Protein AF-A0A0C2H0C5-F1 (afdb_monomer_lite)

Sequence (136 aa):
MQKYDSYHNSVSKLVDLLEAVNQPDPNVLATGRVECPPDEDPLDKMKKALEAFQESLSPEKVGPVAKICGILENAAKCKRDYQIKKRACIRHLRRFDTLEYKTLVENRENFNQYVFFLGSLWSTRFYLMSLERKNK

Radius of gyration: 30.64 Å; chains: 1; bounding box: 68×20×98 Å

pLDDT: mean 85.72, std 7.51, range [60.09, 95.38]

Organism: NCBI:txid51022

Structure (mmCIF, N/CA/C/O backbone):
data_AF-A0A0C2H0C5-F1
#
_entry.id   AF-A0A0C2H0C5-F1
#
loop_
_atom_site.group_PDB
_atom_site.id
_atom_site.type_symbol
_atom_site.label_atom_id
_atom_site.label_alt_id
_atom_site.label_comp_id
_atom_site.label_asym_id
_atom_site.label_entity_id
_atom_site.label_seq_id
_atom_site.pdbx_PDB_ins_code
_atom_site.Cartn_x
_atom_site.Cartn_y
_atom_site.Cartn_z
_atom_site.occupancy
_atom_site.B_iso_or_equiv
_atom_site.auth_seq_id
_atom_site.auth_comp_id
_atom_site.auth_asym_id
_atom_site.auth_atom_id
_atom_site.pdbx_PDB_model_num
ATOM 1 N N . MET A 1 1 ? 24.025 -3.708 -17.519 1.00 62.28 1 MET A N 1
ATOM 2 C CA . MET A 1 1 ? 22.796 -4.242 -18.142 1.00 62.28 1 MET A CA 1
ATOM 3 C C . MET A 1 1 ? 22.052 -5.215 -17.242 1.00 62.28 1 MET A C 1
ATOM 5 O O . MET A 1 1 ? 21.069 -4.776 -16.679 1.00 62.28 1 MET A O 1
ATOM 9 N N . GLN A 1 2 ? 22.552 -6.436 -16.984 1.00 76.88 2 GLN A N 1
ATOM 10 C CA . GLN A 1 2 ? 21.873 -7.418 -16.106 1.00 76.88 2 GLN A CA 1
ATOM 11 C C . GLN A 1 2 ? 21.460 -6.856 -14.737 1.00 76.88 2 GLN A C 1
ATOM 13 O O . GLN A 1 2 ? 20.434 -7.236 -14.191 1.00 76.88 2 GLN A O 1
ATOM 18 N N . LYS A 1 3 ? 22.239 -5.911 -14.194 1.00 82.88 3 LYS A N 1
ATOM 19 C CA . LYS A 1 3 ? 21.913 -5.210 -12.946 1.00 82.88 3 LYS A CA 1
ATOM 20 C C . LYS A 1 3 ? 20.614 -4.391 -13.028 1.00 82.88 3 LYS A C 1
ATOM 22 O O . LYS A 1 3 ? 19.867 -4.392 -12.062 1.00 82.88 3 LYS A O 1
ATOM 27 N N . TYR A 1 4 ? 20.339 -3.726 -14.155 1.00 82.44 4 TYR A N 1
ATOM 28 C CA . TYR A 1 4 ? 19.114 -2.938 -14.357 1.00 82.44 4 TYR A CA 1
ATOM 29 C C . TYR A 1 4 ? 17.898 -3.837 -14.584 1.00 82.44 4 TYR A C 1
ATOM 31 O O . TYR A 1 4 ? 16.866 -3.603 -13.968 1.00 82.44 4 TYR A O 1
ATOM 39 N N . ASP A 1 5 ? 18.043 -4.907 -15.370 1.00 86.81 5 ASP A N 1
ATOM 40 C CA . ASP A 1 5 ? 16.968 -5.889 -15.573 1.00 86.81 5 ASP A CA 1
ATOM 41 C C . ASP A 1 5 ? 16.632 -6.614 -14.252 1.00 86.81 5 ASP A C 1
ATOM 43 O O . ASP A 1 5 ? 15.472 -6.768 -13.875 1.00 86.81 5 ASP A O 1
ATOM 47 N N . SER A 1 6 ? 17.659 -6.992 -13.480 1.00 89.88 6 SER A N 1
ATOM 48 C CA . SER A 1 6 ? 17.493 -7.584 -12.147 1.00 89.88 6 SER A CA 1
ATOM 49 C C . SER A 1 6 ? 16.857 -6.613 -11.153 1.00 89.88 6 SER A C 1
ATOM 51 O O . SER A 1 6 ? 16.080 -7.042 -10.298 1.00 89.88 6 SER A O 1
ATOM 53 N N . TYR A 1 7 ? 17.195 -5.324 -11.232 1.00 88.06 7 TYR A N 1
ATOM 54 C CA . TYR A 1 7 ? 16.590 -4.292 -10.397 1.00 88.06 7 TYR A CA 1
ATOM 55 C C . TYR A 1 7 ? 15.118 -4.087 -10.761 1.00 88.06 7 TYR A C 1
ATOM 57 O O . TYR A 1 7 ? 14.282 -4.134 -9.865 1.00 88.06 7 TYR A O 1
ATOM 65 N N . HIS A 1 8 ? 14.785 -3.981 -12.052 1.00 89.62 8 HIS A N 1
ATOM 66 C CA . HIS A 1 8 ? 13.402 -3.919 -12.532 1.00 89.62 8 HIS A CA 1
ATOM 67 C C . HIS A 1 8 ? 12.577 -5.109 -12.026 1.00 89.62 8 HIS A C 1
ATOM 69 O O . HIS A 1 8 ? 11.572 -4.903 -11.355 1.00 89.62 8 HIS A O 1
ATOM 75 N N . ASN A 1 9 ? 13.052 -6.345 -12.212 1.00 90.56 9 ASN A N 1
ATOM 76 C CA . ASN A 1 9 ? 12.340 -7.540 -11.738 1.00 90.56 9 ASN A CA 1
ATOM 77 C C . ASN A 1 9 ? 12.101 -7.520 -10.218 1.00 90.56 9 ASN A C 1
ATOM 79 O O . ASN A 1 9 ? 11.049 -7.939 -9.731 1.00 90.56 9 ASN A O 1
ATOM 83 N N . SER A 1 10 ? 13.086 -7.027 -9.464 1.00 91.44 10 SER A N 1
ATOM 84 C CA . SER A 1 10 ? 13.007 -6.929 -8.004 1.00 91.44 10 SER A CA 1
ATOM 85 C C . SER A 1 10 ? 12.026 -5.840 -7.559 1.00 91.44 10 SER A C 1
ATOM 87 O O . SER A 1 10 ? 11.249 -6.063 -6.633 1.00 91.44 10 SER A O 1
ATOM 89 N N . VAL A 1 11 ? 12.034 -4.682 -8.227 1.00 90.50 11 VAL A N 1
ATOM 90 C CA . VAL A 1 11 ? 11.119 -3.564 -7.957 1.00 90.50 11 VAL A CA 1
ATOM 91 C C . VAL A 1 11 ? 9.688 -3.927 -8.331 1.00 90.50 11 VAL A C 1
ATOM 93 O O . VAL A 1 11 ? 8.802 -3.693 -7.516 1.00 90.50 11 VAL A O 1
ATOM 96 N N . SER A 1 12 ? 9.453 -4.549 -9.488 1.00 89.31 12 SER A N 1
ATOM 97 C CA . SER A 1 12 ? 8.114 -4.984 -9.906 1.00 89.31 12 SER A CA 1
ATOM 98 C C . SER A 1 12 ? 7.512 -5.960 -8.898 1.00 89.31 12 SER A C 1
ATOM 100 O O . SER A 1 12 ? 6.430 -5.715 -8.370 1.00 89.31 12 SER A O 1
ATOM 102 N N . LYS A 1 13 ? 8.272 -6.991 -8.500 1.00 90.88 13 LYS A N 1
ATOM 103 C CA . LYS A 1 13 ? 7.826 -7.935 -7.466 1.00 90.88 13 LYS A CA 1
ATOM 104 C C . LYS A 1 13 ? 7.548 -7.245 -6.127 1.00 90.88 13 LYS A C 1
ATOM 106 O O . LYS A 1 13 ? 6.598 -7.599 -5.432 1.00 90.88 13 LYS A O 1
ATOM 111 N N . LEU A 1 14 ? 8.387 -6.286 -5.734 1.00 90.94 14 LEU A N 1
ATOM 112 C CA . LEU A 1 14 ? 8.186 -5.523 -4.505 1.00 90.94 14 LEU A CA 1
ATOM 113 C C . LEU A 1 14 ? 6.908 -4.676 -4.571 1.00 90.94 14 LEU A C 1
ATOM 115 O O . LEU A 1 14 ? 6.160 -4.643 -3.597 1.00 90.94 14 LEU A O 1
ATOM 119 N N . VAL A 1 15 ? 6.654 -4.007 -5.696 1.00 89.94 15 VAL A N 1
ATOM 120 C CA . VAL A 1 15 ? 5.446 -3.203 -5.920 1.00 89.94 15 VAL A CA 1
ATOM 121 C C . VAL A 1 15 ? 4.196 -4.064 -5.772 1.00 89.94 15 VAL A C 1
ATOM 123 O O . VAL A 1 15 ? 3.322 -3.689 -4.993 1.00 89.94 15 VAL A O 1
ATOM 126 N N . ASP A 1 16 ? 4.153 -5.233 -6.411 1.00 86.56 16 ASP A N 1
ATOM 127 C CA . ASP A 1 16 ? 3.003 -6.143 -6.335 1.00 86.56 16 ASP A CA 1
ATOM 128 C C . ASP A 1 16 ? 2.710 -6.571 -4.887 1.00 86.56 16 ASP A C 1
ATOM 130 O O . ASP A 1 16 ? 1.568 -6.529 -4.421 1.00 86.56 16 ASP A O 1
ATOM 134 N N . LEU A 1 17 ? 3.758 -6.924 -4.131 1.00 89.19 17 LEU A N 1
ATOM 135 C CA . LEU A 1 17 ? 3.634 -7.297 -2.719 1.00 89.19 17 LEU A CA 1
ATOM 136 C C . LEU A 1 17 ? 3.142 -6.126 -1.853 1.00 89.19 17 LEU A C 1
ATOM 138 O O . LEU A 1 17 ? 2.297 -6.313 -0.976 1.00 89.19 17 LEU A O 1
ATOM 142 N N . LEU A 1 18 ? 3.662 -4.917 -2.083 1.00 88.25 18 LEU A N 1
ATOM 143 C CA . LEU A 1 18 ? 3.265 -3.723 -1.333 1.00 88.25 18 LEU A CA 1
ATOM 144 C C . LEU A 1 18 ? 1.821 -3.309 -1.635 1.00 88.25 18 LEU A C 1
ATOM 146 O O . LEU A 1 18 ? 1.116 -2.856 -0.732 1.00 88.25 18 LEU A O 1
ATOM 150 N N . GLU A 1 19 ? 1.373 -3.470 -2.876 1.00 84.12 19 GLU A N 1
ATOM 151 C CA . GLU A 1 19 ? 0.002 -3.174 -3.285 1.00 84.12 19 GLU A CA 1
ATOM 152 C C . GLU A 1 19 ? -1.002 -4.144 -2.677 1.00 84.12 19 GLU A C 1
ATOM 154 O O . GLU A 1 19 ? -1.987 -3.687 -2.094 1.00 84.12 19 GLU A O 1
ATOM 159 N N . ALA A 1 20 ? -0.705 -5.446 -2.705 1.00 82.19 20 ALA A N 1
ATOM 160 C CA . ALA A 1 20 ? -1.553 -6.472 -2.101 1.00 82.19 20 ALA A CA 1
ATOM 161 C C . ALA A 1 20 ? -1.763 -6.249 -0.592 1.00 82.19 20 ALA A C 1
ATOM 163 O O . ALA A 1 20 ? -2.866 -6.425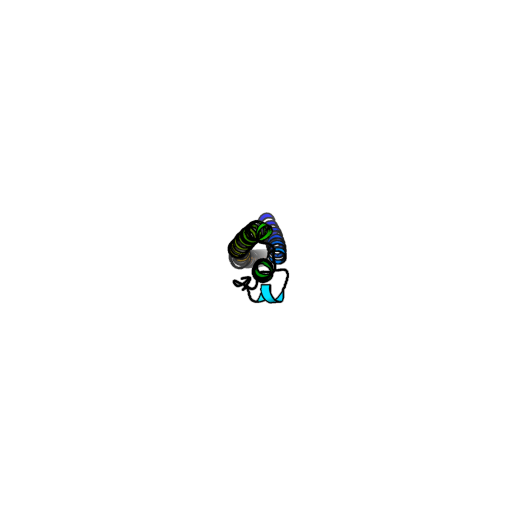 -0.077 1.00 82.19 20 ALA A O 1
ATOM 164 N N . VAL A 1 21 ? -0.721 -5.811 0.125 1.00 83.12 21 VAL A N 1
ATOM 165 C CA . VAL A 1 21 ? -0.817 -5.482 1.559 1.00 83.12 21 VAL A CA 1
ATOM 166 C C . VAL A 1 21 ? -1.568 -4.167 1.799 1.00 83.12 21 VAL A C 1
ATOM 168 O O . VAL A 1 21 ? -2.196 -3.993 2.844 1.00 83.12 21 VAL A O 1
ATOM 171 N N . ASN A 1 22 ? -1.483 -3.210 0.874 1.00 80.44 22 ASN A N 1
ATOM 172 C CA . ASN A 1 22 ? -2.117 -1.904 1.036 1.00 80.44 22 ASN A CA 1
ATOM 173 C C . ASN A 1 22 ? -3.621 -1.935 0.722 1.00 80.44 22 ASN A C 1
ATOM 175 O O . ASN A 1 22 ? -4.392 -1.251 1.398 1.00 80.44 22 ASN A O 1
ATOM 179 N N . GLN A 1 23 ? -4.029 -2.715 -0.283 1.00 78.50 23 GLN A N 1
ATOM 180 C CA . GLN A 1 23 ? -5.425 -2.946 -0.640 1.00 78.50 23 GLN A CA 1
ATOM 181 C C . GLN A 1 23 ? -5.596 -4.370 -1.191 1.00 78.50 23 GLN A C 1
ATOM 183 O O . GLN A 1 23 ? -5.294 -4.599 -2.362 1.00 78.50 23 GLN A O 1
ATOM 188 N N . PRO A 1 24 ? -6.080 -5.322 -0.373 1.00 75.62 24 PRO A N 1
ATOM 189 C CA . PRO A 1 24 ? -6.282 -6.696 -0.820 1.00 75.62 24 PRO A CA 1
ATOM 190 C C . PRO A 1 24 ? -7.422 -6.838 -1.836 1.00 75.62 24 PRO A C 1
ATOM 192 O O . PRO A 1 24 ? -7.446 -7.831 -2.556 1.00 75.62 24 PRO A O 1
ATOM 195 N N . ASP A 1 25 ? -8.357 -5.880 -1.916 1.00 78.38 25 ASP A N 1
ATOM 196 C CA . ASP A 1 25 ? -9.399 -5.890 -2.946 1.00 78.38 25 ASP A CA 1
ATOM 197 C C . ASP A 1 25 ? -8.844 -5.380 -4.294 1.00 78.38 25 ASP A C 1
ATOM 199 O O . ASP A 1 25 ? -8.573 -4.178 -4.441 1.00 78.38 25 ASP A O 1
ATOM 203 N N . PRO A 1 26 ? -8.709 -6.251 -5.312 1.00 73.75 26 PRO A N 1
ATOM 204 C CA . PRO A 1 26 ? -8.164 -5.865 -6.609 1.00 73.75 26 PRO A CA 1
ATOM 205 C C . PRO A 1 26 ? -9.044 -4.842 -7.340 1.00 73.75 26 PRO A C 1
ATOM 207 O O . PRO A 1 26 ? -8.519 -4.039 -8.113 1.00 73.75 26 PRO A O 1
ATOM 210 N N . ASN A 1 27 ? -10.356 -4.811 -7.079 1.00 77.94 27 ASN A N 1
ATOM 211 C CA . ASN A 1 27 ? -11.263 -3.854 -7.713 1.00 77.94 27 ASN A CA 1
ATOM 212 C C . ASN A 1 27 ? -10.998 -2.440 -7.198 1.00 77.94 27 ASN A C 1
ATOM 214 O O . ASN A 1 27 ? -10.910 -1.495 -7.981 1.00 77.94 27 ASN A O 1
ATOM 218 N N . VAL A 1 28 ? -10.802 -2.290 -5.886 1.00 74.25 28 VAL A N 1
ATOM 219 C CA . VAL A 1 28 ? -10.474 -0.994 -5.277 1.00 74.25 28 VAL A CA 1
ATOM 220 C C . VAL A 1 28 ? -9.067 -0.559 -5.680 1.00 74.25 28 VAL A C 1
ATOM 222 O O . VAL A 1 28 ? -8.858 0.609 -6.018 1.00 74.25 28 VAL A O 1
ATOM 225 N N . LEU A 1 29 ? -8.114 -1.493 -5.720 1.00 71.94 29 LEU A N 1
ATOM 226 C CA . LEU A 1 29 ? -6.754 -1.221 -6.182 1.00 71.94 29 LEU A CA 1
ATOM 227 C C . LEU A 1 29 ? -6.740 -0.701 -7.632 1.00 71.94 29 LEU A C 1
ATOM 229 O O . LEU A 1 29 ? -6.061 0.290 -7.912 1.00 71.94 29 LEU A O 1
ATOM 233 N N . ALA A 1 30 ? -7.545 -1.291 -8.524 1.00 71.94 30 ALA A N 1
ATOM 234 C CA . ALA A 1 30 ? -7.653 -0.888 -9.929 1.00 71.94 30 ALA A CA 1
ATOM 235 C C . ALA A 1 30 ? -8.164 0.551 -10.115 1.00 71.94 30 ALA A C 1
ATOM 237 O O . ALA A 1 30 ? -7.729 1.250 -11.030 1.00 71.94 30 ALA A O 1
ATOM 238 N N . THR A 1 31 ? -9.031 1.043 -9.222 1.00 71.06 31 THR A N 1
ATOM 239 C CA . THR A 1 31 ? -9.480 2.452 -9.257 1.00 71.06 31 THR A CA 1
ATOM 240 C C . THR A 1 31 ? -8.388 3.443 -8.850 1.00 71.06 31 THR A C 1
ATOM 242 O O . THR A 1 31 ? -8.536 4.657 -9.013 1.00 71.06 31 THR A O 1
ATOM 245 N N . GLY A 1 32 ? -7.312 2.952 -8.232 1.00 64.75 32 GLY A N 1
ATOM 246 C CA . GLY A 1 32 ? -6.290 3.763 -7.595 1.00 64.75 32 GLY A CA 1
ATOM 247 C C . GLY A 1 32 ? -6.776 4.506 -6.348 1.00 64.75 32 GLY A C 1
ATOM 248 O O . GLY A 1 32 ? -5.937 5.078 -5.662 1.00 64.75 32 GLY A O 1
ATOM 249 N N . ARG A 1 33 ? -8.068 4.515 -6.000 1.00 64.12 33 ARG A N 1
ATOM 250 C CA . ARG A 1 33 ? -8.610 5.204 -4.818 1.00 64.12 33 ARG A CA 1
ATOM 251 C C . ARG A 1 33 ? -8.533 4.300 -3.588 1.00 64.12 33 ARG A C 1
ATOM 253 O O . ARG A 1 33 ? -9.538 3.851 -3.057 1.00 64.12 33 ARG A O 1
ATOM 260 N N . VAL A 1 34 ? -7.309 4.050 -3.123 1.00 63.94 34 VAL A N 1
ATOM 261 C CA . VAL A 1 34 ? -7.042 3.356 -1.849 1.00 63.94 34 VAL A CA 1
ATOM 262 C C . VAL A 1 34 ? -7.175 4.335 -0.679 1.00 63.94 34 VAL A C 1
ATOM 264 O O . VAL A 1 34 ? -6.239 4.553 0.086 1.00 63.94 34 VAL A O 1
ATOM 267 N N . GLU A 1 35 ? -8.310 5.012 -0.596 1.00 64.12 35 GLU A N 1
ATOM 268 C CA . GLU A 1 35 ? -8.648 5.857 0.544 1.00 64.12 35 GLU A CA 1
ATOM 269 C C . GLU A 1 35 ? -9.788 5.162 1.268 1.00 64.12 35 GLU A C 1
ATOM 271 O O . GLU A 1 35 ? -10.835 4.939 0.673 1.00 64.12 35 GLU A O 1
ATOM 276 N N . CYS A 1 36 ? -9.563 4.770 2.523 1.00 69.62 36 CYS A N 1
ATOM 277 C CA . CYS A 1 36 ? -10.659 4.420 3.413 1.00 69.62 36 CYS A CA 1
ATOM 278 C C . CYS A 1 36 ? -11.289 5.737 3.884 1.00 69.62 36 CYS A C 1
ATOM 280 O O . CYS A 1 36 ? -10.612 6.488 4.603 1.00 69.62 36 CYS A O 1
ATOM 282 N N . PRO A 1 37 ? -12.526 6.064 3.472 1.00 72.56 37 PRO A N 1
ATOM 283 C CA . PRO A 1 37 ? -13.174 7.292 3.899 1.00 72.56 37 PRO A CA 1
ATOM 284 C C . PRO A 1 37 ? -13.317 7.330 5.427 1.00 72.56 37 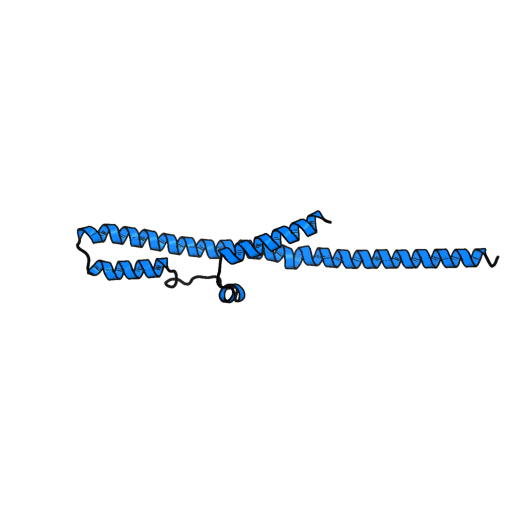PRO A C 1
ATOM 286 O O . PRO A 1 37 ? -13.333 6.273 6.074 1.00 72.56 37 PRO A O 1
ATOM 289 N N . PRO A 1 38 ? -13.421 8.533 6.024 1.00 70.25 38 PRO A N 1
ATOM 290 C CA . PRO A 1 38 ? -13.865 8.653 7.409 1.00 70.25 38 PRO A CA 1
ATOM 291 C C . PRO A 1 38 ? -15.151 7.843 7.610 1.00 70.25 38 PRO A C 1
ATOM 293 O O . PRO A 1 38 ? -15.981 7.804 6.707 1.00 70.25 38 PRO A O 1
ATOM 296 N N . ASP A 1 39 ? -15.310 7.204 8.770 1.00 75.88 39 ASP A N 1
ATOM 297 C CA . ASP A 1 39 ? -16.510 6.437 9.149 1.00 75.88 39 ASP A CA 1
ATOM 298 C C . ASP A 1 39 ? -16.723 5.089 8.444 1.00 75.88 39 ASP A C 1
ATOM 300 O O . ASP A 1 39 ? -17.567 4.294 8.870 1.00 75.88 39 ASP A O 1
ATOM 304 N N . GLU A 1 40 ? -15.952 4.784 7.402 1.00 78.62 40 GLU A N 1
ATOM 305 C CA . GLU A 1 40 ? -16.007 3.483 6.734 1.00 78.62 40 GLU A CA 1
ATOM 306 C C . GLU A 1 40 ? -15.005 2.476 7.305 1.00 78.62 40 GLU A C 1
ATOM 308 O O . GLU A 1 40 ? -15.209 1.261 7.157 1.00 78.62 40 GLU A O 1
ATOM 313 N N . ASP A 1 41 ? -13.968 2.969 7.995 1.00 83.81 41 ASP A N 1
ATOM 314 C CA . ASP A 1 41 ? -12.938 2.134 8.602 1.00 83.81 41 ASP A CA 1
ATOM 315 C C . ASP A 1 41 ? -13.545 1.213 9.675 1.00 83.81 41 ASP A C 1
ATOM 317 O O . ASP A 1 41 ? -14.354 1.661 10.494 1.00 83.81 41 ASP A O 1
ATOM 321 N N . PRO A 1 42 ? -13.158 -0.076 9.727 1.00 87.62 42 PRO A N 1
ATOM 322 C CA . PRO A 1 42 ? -13.620 -0.988 10.770 1.00 87.62 42 PRO A CA 1
ATOM 323 C C . PRO A 1 42 ? -13.408 -0.463 12.197 1.00 87.62 42 PRO A C 1
ATOM 325 O O . PRO A 1 42 ? -14.233 -0.731 13.068 1.00 87.62 42 PRO A O 1
ATOM 328 N N . LEU A 1 43 ? -12.338 0.299 12.440 1.00 91.38 43 LEU A N 1
ATOM 329 C CA . LEU A 1 43 ? -12.046 0.899 13.742 1.00 91.38 43 LEU A CA 1
ATOM 330 C C . LEU A 1 43 ? -12.988 2.070 14.054 1.00 91.38 43 LEU A C 1
ATOM 332 O O . LEU A 1 43 ? -13.439 2.184 15.192 1.00 91.38 43 LEU A O 1
ATOM 336 N N . ASP A 1 44 ? -13.351 2.879 13.051 1.00 88.69 44 ASP A N 1
ATOM 337 C CA . ASP A 1 44 ? -14.359 3.941 13.198 1.00 88.69 44 ASP A CA 1
ATOM 338 C C . ASP A 1 44 ? -15.750 3.337 13.469 1.00 88.69 44 ASP A C 1
ATOM 340 O O . ASP A 1 44 ? -16.476 3.792 14.354 1.00 88.69 44 ASP A O 1
ATOM 344 N N . LYS A 1 45 ? -16.109 2.250 12.773 1.00 90.56 45 LYS A N 1
ATOM 345 C CA . LYS A 1 45 ? -17.363 1.511 13.014 1.00 90.56 45 LYS A CA 1
ATOM 346 C C . LYS A 1 45 ? -17.403 0.891 14.409 1.00 90.56 45 LYS A C 1
ATOM 348 O O . LYS A 1 45 ? -18.428 0.965 15.085 1.00 90.56 45 LYS A O 1
ATOM 353 N N . MET A 1 46 ? -16.288 0.315 14.856 1.00 92.88 46 MET A N 1
ATOM 354 C CA . MET A 1 46 ? -16.159 -0.228 16.208 1.00 92.88 46 MET A CA 1
ATOM 355 C C . MET A 1 46 ? -16.286 0.872 17.267 1.00 92.88 46 MET A C 1
ATOM 357 O O . MET A 1 46 ? -16.983 0.670 18.259 1.00 92.88 46 MET A O 1
ATOM 361 N N . LYS A 1 47 ? -15.676 2.043 17.043 1.00 93.50 47 LYS A N 1
ATOM 362 C CA . LYS A 1 47 ? -15.835 3.215 17.914 1.00 93.50 47 LYS A CA 1
ATOM 363 C C . LYS A 1 47 ? -17.310 3.606 18.031 1.00 93.50 47 LYS A C 1
ATOM 365 O O . LYS A 1 47 ? -17.813 3.666 19.147 1.00 93.50 47 LYS A O 1
ATOM 370 N N . LYS A 1 48 ? -18.016 3.783 16.908 1.00 91.69 48 LYS A N 1
ATOM 371 C CA . LYS A 1 48 ? -19.447 4.147 16.911 1.00 91.69 48 LYS A CA 1
ATOM 372 C C . LYS A 1 48 ? -20.312 3.133 17.659 1.00 91.69 48 LYS A C 1
ATOM 374 O O . LYS A 1 48 ? -21.216 3.518 18.394 1.00 91.69 48 LYS A O 1
ATOM 379 N N . ALA A 1 49 ? -20.026 1.840 17.503 1.00 91.94 49 ALA A N 1
ATOM 380 C CA . ALA A 1 49 ? -20.732 0.790 18.234 1.00 91.94 49 ALA A CA 1
ATOM 381 C C . ALA A 1 49 ? -20.489 0.872 19.753 1.00 91.94 49 ALA A C 1
ATOM 383 O O . ALA A 1 49 ? -21.420 0.691 20.533 1.00 91.94 49 ALA A O 1
ATOM 384 N N . LEU A 1 50 ? -19.256 1.170 20.176 1.00 92.00 50 LEU A N 1
ATOM 385 C CA . LEU A 1 50 ? -18.917 1.344 21.591 1.00 92.00 50 LEU A CA 1
ATOM 386 C C . LEU A 1 50 ? -19.532 2.610 22.190 1.00 92.00 50 LEU A C 1
ATOM 388 O O . LEU A 1 50 ? -20.000 2.561 23.324 1.00 92.00 50 LEU A O 1
ATOM 392 N N . GLU A 1 51 ? -19.562 3.711 21.439 1.00 91.06 51 GLU A N 1
ATOM 393 C CA . GLU A 1 51 ? -20.230 4.955 21.843 1.00 91.06 51 GLU A CA 1
ATOM 394 C C . GLU A 1 51 ? -21.734 4.733 22.033 1.00 91.06 51 GLU A C 1
ATOM 396 O O . GLU A 1 51 ? -22.276 5.102 23.070 1.00 91.06 51 GLU A O 1
ATOM 401 N N . ALA A 1 52 ? -22.391 4.034 21.102 1.00 90.81 52 ALA A N 1
ATOM 402 C CA . ALA A 1 52 ? -23.802 3.671 21.242 1.00 90.81 52 ALA A CA 1
ATOM 403 C C . ALA A 1 52 ? -24.052 2.746 22.446 1.00 90.81 52 ALA A C 1
ATOM 405 O O . ALA A 1 52 ? -25.049 2.879 23.153 1.00 90.81 52 ALA A O 1
ATOM 406 N N . PHE A 1 53 ? -23.137 1.812 22.714 1.00 89.12 53 PHE A N 1
ATOM 407 C CA . PHE A 1 53 ? -23.250 0.916 23.863 1.00 89.12 53 PHE A CA 1
ATOM 408 C C . PHE A 1 53 ? -23.013 1.634 25.201 1.00 89.12 53 PHE A C 1
ATOM 410 O O . PHE A 1 53 ? -23.516 1.190 26.234 1.00 89.12 53 PHE A O 1
ATOM 417 N N . GLN A 1 54 ? -22.290 2.757 25.197 1.00 88.31 54 GLN A N 1
ATOM 418 C CA . GLN A 1 54 ? -21.910 3.501 26.398 1.00 88.31 54 GLN A CA 1
ATOM 419 C C . GLN A 1 54 ? -23.117 3.998 27.203 1.00 88.31 54 GLN A C 1
ATOM 421 O O . GLN A 1 54 ? -23.048 4.024 28.430 1.00 88.31 54 GLN A O 1
ATOM 426 N N . GLU A 1 55 ? -24.233 4.305 26.536 1.00 83.31 55 GLU A N 1
ATOM 427 C CA . GLU A 1 55 ? -25.494 4.721 27.171 1.00 83.31 55 GLU A CA 1
ATOM 428 C C . GLU A 1 55 ? -26.121 3.621 28.043 1.00 83.31 55 GLU A C 1
ATOM 430 O O . GLU A 1 55 ? -26.874 3.908 28.971 1.00 83.31 55 GLU A O 1
ATOM 435 N N . SER A 1 56 ? -25.787 2.356 27.775 1.00 89.06 56 SER A N 1
ATOM 436 C CA . SER A 1 56 ? -26.307 1.191 28.502 1.00 89.06 56 SER A C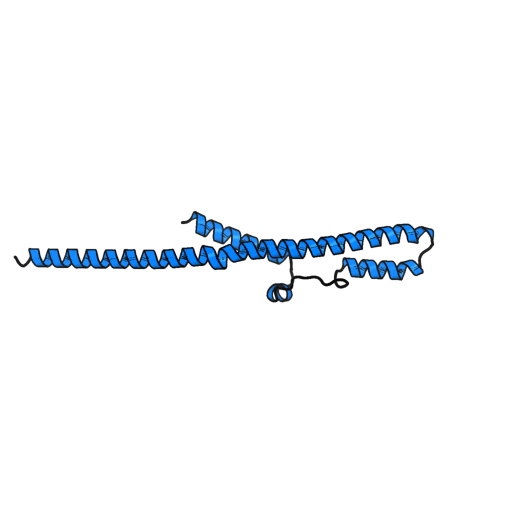A 1
ATOM 437 C C . SER A 1 56 ? -25.396 0.705 29.636 1.00 89.06 56 SER A C 1
ATOM 439 O O . SER A 1 56 ? -25.716 -0.270 30.319 1.00 89.06 56 SER A O 1
ATOM 441 N N . LEU A 1 57 ? -24.248 1.358 29.842 1.00 89.44 57 LEU A N 1
ATOM 442 C CA . LEU A 1 57 ? -23.224 0.923 30.789 1.00 89.44 57 LEU A CA 1
ATOM 443 C C . LEU A 1 57 ? -23.364 1.562 32.171 1.00 89.44 57 LEU A C 1
ATOM 445 O O . LEU A 1 57 ? -23.812 2.696 32.325 1.00 89.44 57 LEU A O 1
ATOM 449 N N . SER A 1 58 ? -22.882 0.850 33.195 1.00 91.00 58 SER A N 1
ATOM 450 C CA . SER A 1 58 ? -22.726 1.432 34.528 1.00 91.00 58 SER A CA 1
ATOM 451 C C . SER A 1 58 ? -21.675 2.561 34.514 1.00 91.00 58 SER A C 1
ATOM 453 O O . SER A 1 58 ? -20.691 2.474 33.769 1.00 91.00 58 SER A O 1
ATOM 455 N N . PRO A 1 59 ? -21.818 3.611 35.353 1.00 89.12 59 PRO A N 1
ATOM 456 C CA . PRO A 1 59 ? -20.946 4.798 35.333 1.00 89.12 59 PRO A CA 1
ATOM 457 C C . PRO A 1 59 ? -19.443 4.489 35.445 1.00 89.12 59 PRO A C 1
ATOM 459 O O . PRO A 1 59 ? -18.602 5.134 34.827 1.00 89.12 59 PRO A O 1
ATOM 462 N N . GLU A 1 60 ? -19.101 3.446 36.193 1.00 91.31 60 GLU A N 1
ATOM 463 C CA . GLU A 1 60 ? -17.743 2.921 36.383 1.00 91.31 60 GLU A CA 1
ATOM 464 C C . GLU A 1 60 ? -17.102 2.340 35.104 1.00 91.31 60 GLU A C 1
ATOM 466 O O . GLU A 1 60 ? -15.874 2.289 34.996 1.00 91.31 60 GLU A O 1
ATOM 471 N N . LYS A 1 61 ? -17.899 1.914 34.115 1.00 88.25 61 LYS A N 1
ATOM 472 C CA . LYS A 1 61 ? -17.414 1.376 32.829 1.00 88.25 61 LYS A CA 1
ATOM 473 C C . LYS A 1 61 ? -17.323 2.439 31.733 1.00 88.25 61 LYS A C 1
ATOM 475 O O . LYS A 1 61 ? -16.603 2.231 30.756 1.00 88.25 61 LYS A O 1
ATOM 480 N N . VAL A 1 62 ? -17.973 3.590 31.918 1.00 89.81 62 VAL A N 1
ATOM 481 C CA . VAL A 1 62 ? -17.985 4.707 30.957 1.00 89.81 62 VAL A CA 1
ATOM 482 C C . VAL A 1 62 ? -16.569 5.223 30.683 1.00 89.81 62 VAL A C 1
ATOM 484 O O . VAL A 1 62 ? -16.199 5.392 29.522 1.00 89.81 62 VAL A O 1
ATOM 487 N N . GLY A 1 63 ? -15.754 5.421 31.726 1.00 91.06 63 GLY A N 1
ATOM 488 C CA . GLY A 1 63 ? -14.370 5.902 31.599 1.00 91.06 63 GLY A CA 1
ATOM 489 C C . GLY A 1 63 ? -13.453 4.958 30.800 1.00 91.06 63 GLY A C 1
ATOM 490 O O . GLY A 1 63 ? -12.811 5.399 29.844 1.00 91.06 63 GLY A O 1
ATOM 491 N N . PRO A 1 64 ? -13.395 3.654 31.137 1.00 92.88 64 PRO A N 1
ATOM 492 C C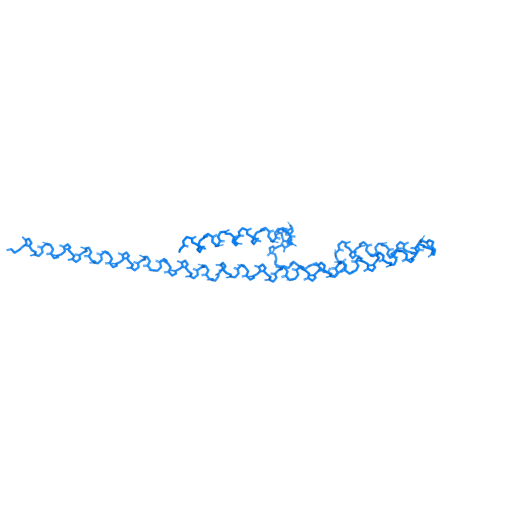A . PRO A 1 64 ? -12.676 2.657 30.346 1.00 92.88 64 PRO A CA 1
ATOM 493 C C . PRO A 1 64 ? -13.100 2.600 28.872 1.00 92.88 64 PRO A C 1
ATOM 495 O O . PRO A 1 64 ? -12.231 2.551 28.000 1.00 92.88 64 PRO A O 1
ATOM 498 N N . VAL A 1 65 ? -14.404 2.649 28.577 1.00 92.56 65 VAL A N 1
ATOM 499 C CA . VAL A 1 65 ? -14.905 2.627 27.191 1.00 92.56 65 VAL A CA 1
ATOM 500 C C . VAL A 1 65 ? -14.507 3.888 26.431 1.00 92.56 65 VAL A C 1
ATOM 502 O O . VAL A 1 65 ? -13.987 3.776 25.323 1.00 92.56 65 VAL A O 1
ATOM 505 N N . ALA A 1 66 ? -14.621 5.070 27.044 1.00 91.06 66 ALA A N 1
ATOM 506 C CA . ALA A 1 66 ? -14.170 6.321 26.431 1.00 91.06 66 ALA A CA 1
ATOM 507 C C . ALA A 1 66 ? -12.679 6.271 26.046 1.00 91.06 66 ALA A C 1
ATOM 509 O O . ALA A 1 66 ? -12.285 6.730 24.971 1.00 91.06 66 ALA A O 1
ATOM 510 N N . LYS A 1 67 ? -11.841 5.645 26.885 1.00 94.50 67 LYS A N 1
ATOM 511 C CA . LYS A 1 67 ? -10.419 5.441 26.580 1.00 94.50 67 LYS A CA 1
ATOM 512 C C . LYS A 1 67 ? -10.213 4.531 25.364 1.00 94.50 67 LYS A C 1
ATOM 514 O O . LYS A 1 67 ? -9.350 4.821 24.538 1.00 94.50 67 LYS A O 1
ATOM 519 N N . ILE A 1 68 ? -10.996 3.456 25.236 1.00 94.50 68 ILE A N 1
ATOM 520 C CA . ILE A 1 68 ? -10.947 2.561 24.068 1.00 94.50 68 ILE A CA 1
ATOM 521 C C . ILE A 1 68 ? -11.368 3.315 22.801 1.00 94.50 68 ILE A C 1
ATOM 523 O O . ILE A 1 68 ? -10.660 3.235 21.799 1.00 94.50 68 ILE A O 1
ATOM 527 N N . CYS A 1 69 ? -12.446 4.104 22.852 1.00 93.69 69 CYS A N 1
ATOM 528 C CA . CYS A 1 69 ? -12.884 4.935 21.726 1.00 93.69 69 CYS A CA 1
ATOM 529 C C . CYS A 1 69 ? -11.774 5.885 21.248 1.00 93.69 69 CYS A C 1
ATOM 531 O O . CYS A 1 69 ? -11.518 5.973 20.047 1.00 93.69 69 CYS A O 1
ATOM 533 N N . GLY A 1 70 ? -11.045 6.519 22.174 1.00 93.81 70 GLY A N 1
ATOM 534 C CA . GLY A 1 70 ? -9.896 7.365 21.835 1.00 93.81 70 GLY A CA 1
ATOM 535 C C . GLY A 1 70 ? -8.728 6.604 21.189 1.00 93.81 70 GLY A C 1
ATOM 536 O O . GLY A 1 70 ? -8.051 7.133 20.306 1.00 93.81 70 GLY A O 1
ATOM 537 N N . ILE A 1 71 ? -8.482 5.351 21.584 1.00 95.38 71 ILE A N 1
ATOM 538 C CA . ILE A 1 71 ? -7.471 4.497 20.934 1.00 95.38 71 ILE A CA 1
ATOM 539 C C . ILE A 1 71 ? -7.907 4.149 19.507 1.00 95.38 71 ILE A C 1
ATOM 541 O O . ILE A 1 71 ? -7.100 4.261 18.583 1.00 95.38 71 ILE A O 1
ATOM 545 N N . LEU A 1 72 ? -9.170 3.758 19.324 1.00 94.31 72 LEU A N 1
ATOM 546 C CA . LEU A 1 72 ? -9.723 3.390 1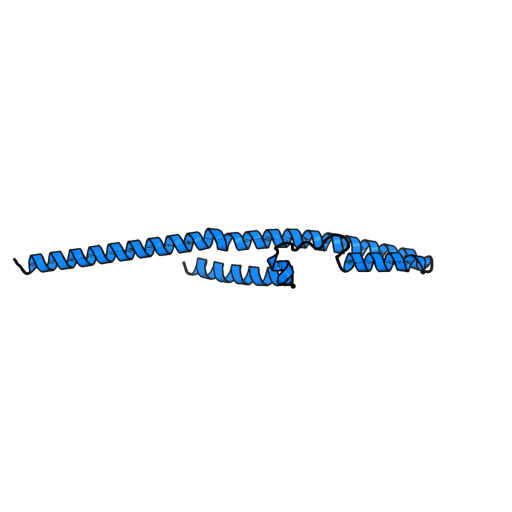8.019 1.00 94.31 72 LEU A CA 1
ATOM 547 C C . LEU A 1 72 ? -9.679 4.559 17.033 1.00 94.31 72 LEU A C 1
ATOM 549 O O . LEU A 1 72 ? -9.241 4.376 15.901 1.00 94.31 72 LEU A O 1
ATOM 553 N N . GLU A 1 73 ? -10.033 5.763 17.480 1.00 92.25 73 GLU A N 1
ATOM 554 C CA . GLU A 1 73 ? -9.958 6.979 16.664 1.00 92.25 73 GLU A CA 1
ATOM 555 C C . GLU A 1 73 ? -8.530 7.273 16.188 1.00 92.25 73 GLU A C 1
ATOM 557 O O . GLU A 1 73 ? -8.284 7.498 14.998 1.00 92.25 73 GLU A O 1
ATOM 562 N N . ASN A 1 74 ? -7.560 7.220 17.104 1.00 93.12 74 ASN A N 1
ATOM 563 C CA . ASN A 1 74 ? -6.157 7.440 16.762 1.00 93.12 74 ASN A CA 1
ATOM 564 C C . ASN A 1 74 ? -5.625 6.357 15.817 1.00 93.12 74 ASN A C 1
ATOM 566 O O . ASN A 1 74 ? -4.875 6.664 14.888 1.00 93.12 74 ASN A O 1
ATOM 570 N N . ALA A 1 75 ? -6.026 5.101 16.016 1.00 92.44 75 ALA A N 1
ATOM 571 C CA . ALA A 1 75 ? -5.645 3.996 15.148 1.00 92.44 75 ALA A CA 1
ATOM 572 C C . ALA A 1 75 ? -6.255 4.134 13.739 1.00 92.44 75 ALA A C 1
ATOM 574 O O . ALA A 1 75 ? -5.532 3.963 12.755 1.00 92.44 75 ALA A O 1
ATOM 575 N N . ALA A 1 76 ? -7.529 4.524 13.624 1.00 89.56 76 ALA A N 1
ATOM 576 C CA . ALA A 1 76 ? -8.194 4.786 12.346 1.00 89.56 76 ALA A CA 1
ATOM 577 C C . ALA A 1 76 ? -7.530 5.944 11.586 1.00 89.56 76 ALA A C 1
ATOM 579 O O . ALA A 1 76 ? -7.259 5.847 10.385 1.00 89.56 76 ALA A O 1
ATOM 580 N N . LYS A 1 77 ? -7.205 7.038 12.288 1.00 88.69 77 LYS A N 1
ATOM 581 C CA . LYS A 1 77 ? -6.465 8.173 11.718 1.00 88.69 77 LYS A CA 1
ATOM 582 C C . LYS A 1 77 ? -5.075 7.754 11.235 1.00 88.69 77 LYS A C 1
ATOM 584 O O . LYS A 1 77 ? -4.721 8.000 10.085 1.00 88.69 77 LYS A O 1
ATOM 589 N N . CYS A 1 78 ? -4.320 7.065 12.088 1.00 90.19 78 CYS A N 1
ATOM 590 C CA . CYS A 1 78 ? -2.987 6.567 11.767 1.00 90.19 78 CYS A CA 1
ATOM 591 C C . CYS A 1 78 ? -3.020 5.661 10.526 1.00 90.19 78 CYS A C 1
ATOM 593 O O . CYS A 1 78 ? -2.254 5.859 9.583 1.00 90.19 78 CYS A O 1
ATOM 595 N N . LYS A 1 79 ? -3.960 4.713 10.469 1.00 86.62 79 LYS A N 1
ATOM 596 C CA . LYS A 1 79 ? -4.133 3.811 9.327 1.00 86.62 79 LYS A CA 1
ATOM 597 C C . LYS A 1 79 ? -4.387 4.571 8.019 1.00 86.62 79 LYS A C 1
ATOM 599 O O . LYS A 1 79 ? -3.724 4.264 7.026 1.00 86.62 79 LYS A O 1
ATOM 604 N N . ARG A 1 80 ? -5.267 5.581 8.024 1.00 84.44 80 ARG A N 1
ATOM 605 C CA . ARG A 1 80 ? -5.537 6.441 6.855 1.00 84.44 80 ARG A CA 1
ATOM 606 C C . ARG A 1 80 ? -4.289 7.201 6.396 1.00 84.44 80 ARG A C 1
ATOM 608 O O . ARG A 1 80 ? -3.939 7.150 5.216 1.00 84.44 80 ARG A O 1
ATOM 615 N N . ASP A 1 81 ? -3.556 7.815 7.323 1.00 85.94 81 ASP A N 1
ATOM 616 C CA . ASP A 1 81 ? -2.311 8.530 7.007 1.00 85.94 81 ASP A CA 1
ATOM 617 C C . ASP A 1 81 ? -1.260 7.599 6.380 1.00 85.94 81 ASP A C 1
ATOM 619 O O . ASP A 1 81 ? -0.583 7.954 5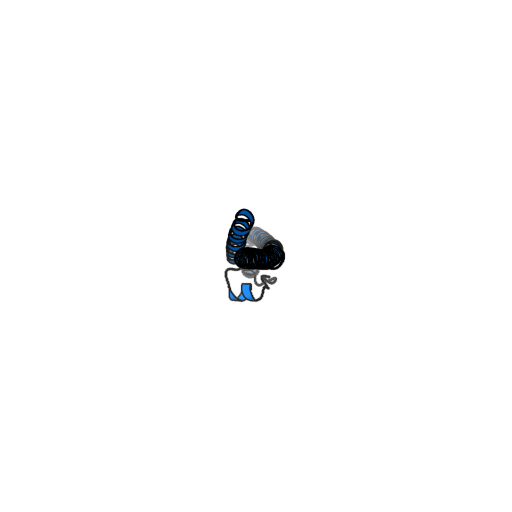.406 1.00 85.94 81 ASP A O 1
ATOM 623 N N . TYR A 1 82 ? -1.126 6.382 6.914 1.00 86.69 82 TYR A N 1
ATOM 624 C CA . TYR A 1 82 ? -0.208 5.381 6.374 1.00 86.69 82 TYR A CA 1
ATOM 625 C C . TYR A 1 82 ? -0.637 4.870 4.997 1.00 86.69 82 TYR A C 1
ATOM 627 O O . TYR A 1 82 ? 0.241 4.662 4.160 1.00 86.69 82 TYR A O 1
ATOM 635 N N . GLN A 1 83 ? -1.933 4.695 4.726 1.00 81.75 83 GLN A N 1
ATOM 636 C CA . GLN A 1 83 ? -2.421 4.304 3.395 1.00 81.75 83 GLN A CA 1
ATOM 637 C C . GLN A 1 83 ? -2.008 5.324 2.323 1.00 81.75 83 GLN A C 1
ATOM 639 O O . GLN A 1 83 ? -1.467 4.942 1.280 1.00 81.75 83 GLN A O 1
ATOM 644 N N . ILE A 1 84 ? -2.168 6.623 2.602 1.00 81.44 84 ILE A N 1
ATOM 645 C CA . ILE A 1 84 ? -1.782 7.703 1.678 1.00 81.44 84 ILE A CA 1
ATOM 646 C C . ILE A 1 84 ? -0.268 7.692 1.431 1.00 81.44 84 ILE A C 1
ATOM 648 O O . ILE A 1 84 ? 0.185 7.724 0.280 1.00 81.44 84 ILE A O 1
ATOM 652 N N . LYS A 1 85 ? 0.529 7.606 2.504 1.00 85.88 85 LYS A N 1
ATOM 653 C CA . LYS A 1 85 ? 1.999 7.587 2.416 1.00 85.88 85 LYS A CA 1
ATOM 654 C C . LYS A 1 85 ? 2.511 6.355 1.665 1.00 85.88 85 LYS A C 1
ATOM 656 O O . LYS A 1 85 ? 3.336 6.496 0.764 1.00 85.88 85 LYS A O 1
ATOM 661 N N . LYS A 1 86 ? 1.983 5.162 1.966 1.00 86.69 86 LYS A N 1
ATOM 662 C CA . LYS A 1 86 ? 2.318 3.915 1.252 1.00 86.69 86 LYS A CA 1
ATOM 663 C C . LYS A 1 86 ? 2.014 4.036 -0.237 1.00 86.69 86 LYS A C 1
ATOM 665 O O . LYS A 1 86 ? 2.876 3.741 -1.061 1.00 86.69 86 LYS A O 1
ATOM 670 N N . ARG A 1 87 ? 0.832 4.551 -0.589 1.00 83.88 87 ARG A N 1
ATOM 671 C CA . ARG A 1 87 ? 0.439 4.780 -1.985 1.00 83.88 87 ARG A CA 1
ATOM 672 C C . ARG A 1 87 ? 1.377 5.755 -2.699 1.00 83.88 87 ARG A C 1
ATOM 674 O O . ARG A 1 87 ? 1.687 5.553 -3.871 1.00 83.88 87 ARG A O 1
ATOM 681 N N . ALA A 1 88 ? 1.835 6.815 -2.034 1.00 84.44 88 ALA A N 1
ATOM 682 C CA . ALA A 1 88 ? 2.830 7.719 -2.611 1.00 84.44 88 ALA A CA 1
ATOM 683 C C . ALA A 1 88 ? 4.140 6.981 -2.934 1.00 84.44 88 ALA A C 1
ATOM 685 O O . ALA A 1 88 ? 4.597 7.051 -4.074 1.00 84.44 88 ALA A O 1
ATOM 686 N N . CYS A 1 89 ? 4.679 6.204 -1.991 1.00 86.94 89 CYS A N 1
ATOM 687 C CA . CYS A 1 89 ? 5.895 5.413 -2.207 1.00 86.94 89 CYS A CA 1
ATOM 688 C C . CYS A 1 89 ? 5.746 4.402 -3.355 1.00 86.94 89 CYS A C 1
ATOM 690 O O . CYS A 1 89 ? 6.595 4.354 -4.243 1.00 86.94 89 CYS A O 1
ATOM 692 N N . ILE A 1 90 ? 4.644 3.647 -3.387 1.00 88.12 90 ILE A N 1
ATOM 693 C CA . ILE A 1 90 ? 4.356 2.673 -4.453 1.00 88.12 90 ILE A CA 1
ATOM 694 C C . ILE A 1 90 ? 4.295 3.364 -5.825 1.00 88.12 90 ILE A C 1
ATOM 696 O O . ILE A 1 90 ? 4.879 2.878 -6.793 1.00 88.12 90 ILE A O 1
ATOM 700 N N . ARG A 1 91 ? 3.662 4.544 -5.916 1.00 85.38 91 ARG A N 1
ATOM 701 C CA . ARG A 1 91 ? 3.633 5.328 -7.164 1.00 85.38 91 ARG A CA 1
ATOM 702 C C . ARG A 1 91 ? 5.026 5.743 -7.630 1.00 85.38 91 ARG A C 1
ATOM 704 O O . ARG A 1 91 ? 5.266 5.741 -8.834 1.00 85.38 91 ARG A O 1
ATOM 711 N N . HIS A 1 92 ? 5.932 6.097 -6.719 1.00 86.94 92 HIS A N 1
ATOM 712 C CA . HIS A 1 92 ? 7.314 6.413 -7.088 1.00 86.94 92 HIS A CA 1
ATOM 713 C C . HIS A 1 92 ? 8.042 5.193 -7.662 1.00 86.94 92 HIS A C 1
ATOM 715 O O . HIS A 1 92 ? 8.705 5.319 -8.688 1.00 86.94 92 HIS A O 1
ATOM 721 N N . LEU A 1 93 ? 7.847 4.010 -7.078 1.00 88.50 93 LEU A N 1
ATOM 722 C CA . LEU A 1 93 ? 8.421 2.765 -7.598 1.00 88.50 93 LEU A CA 1
ATOM 723 C C . LEU A 1 93 ? 7.848 2.387 -8.975 1.00 88.50 93 LEU A C 1
ATOM 725 O O . LEU A 1 93 ? 8.603 2.020 -9.869 1.00 88.50 93 LEU A O 1
ATOM 729 N N . ARG A 1 94 ? 6.540 2.562 -9.207 1.00 86.31 94 ARG A N 1
ATOM 730 C CA . ARG A 1 94 ? 5.935 2.353 -10.540 1.00 86.31 94 ARG A CA 1
ATOM 731 C C . ARG A 1 94 ? 6.418 3.350 -11.598 1.00 86.31 94 ARG A C 1
ATOM 733 O O . ARG A 1 94 ? 6.427 3.038 -12.789 1.00 86.31 94 ARG A O 1
ATOM 740 N N . ARG A 1 95 ? 6.795 4.569 -11.199 1.00 87.00 95 ARG A N 1
ATOM 741 C CA . ARG A 1 95 ? 7.342 5.572 -12.130 1.00 87.00 95 ARG A CA 1
ATOM 742 C C . ARG A 1 95 ? 8.703 5.168 -12.677 1.00 87.00 95 ARG A C 1
ATOM 744 O O . ARG A 1 95 ? 8.948 5.404 -13.855 1.00 87.00 95 ARG A O 1
ATOM 751 N N . PHE A 1 96 ? 9.541 4.538 -11.854 1.00 86.38 96 PHE A N 1
ATOM 752 C CA . PHE A 1 96 ? 10.802 3.970 -12.324 1.00 86.38 96 PHE A CA 1
ATOM 753 C C . PHE A 1 96 ? 10.557 3.015 -13.501 1.00 86.38 96 PHE A C 1
ATOM 755 O O . PHE A 1 96 ? 11.197 3.130 -14.542 1.00 86.38 96 PHE A O 1
ATOM 762 N N . ASP A 1 97 ? 9.571 2.129 -13.366 1.00 83.62 97 ASP A N 1
ATOM 763 C CA . ASP A 1 97 ? 9.251 1.155 -14.404 1.00 83.62 97 ASP A CA 1
ATOM 764 C C . ASP A 1 97 ? 8.712 1.809 -15.692 1.00 83.62 97 ASP A C 1
ATOM 766 O O . ASP A 1 97 ? 9.236 1.633 -16.793 1.00 83.62 97 ASP A O 1
ATOM 770 N N . THR A 1 98 ? 7.694 2.656 -15.538 1.00 84.31 98 THR A N 1
ATOM 771 C CA . THR A 1 98 ? 6.972 3.261 -16.671 1.00 84.31 98 THR A CA 1
ATOM 772 C C . THR A 1 98 ? 7.762 4.317 -17.444 1.00 84.31 98 THR A C 1
ATOM 774 O O . THR A 1 98 ? 7.449 4.561 -18.610 1.00 84.31 98 THR A O 1
ATOM 777 N N . LEU A 1 99 ? 8.762 4.948 -16.822 1.00 87.94 99 LEU A N 1
ATOM 778 C CA . LEU A 1 99 ? 9.557 6.009 -17.442 1.00 87.94 99 LEU A CA 1
ATOM 779 C C . LEU A 1 99 ? 11.004 5.575 -17.654 1.00 87.94 99 LEU A C 1
ATOM 781 O O . LEU A 1 99 ? 11.462 5.484 -18.792 1.00 87.94 99 LEU A O 1
ATOM 785 N N . GLU A 1 100 ? 11.730 5.318 -16.569 1.00 86.62 100 GLU A N 1
ATOM 786 C CA . GLU A 1 100 ? 13.183 5.145 -16.617 1.00 86.62 100 GLU A CA 1
ATOM 787 C C . GLU A 1 100 ? 13.566 3.824 -17.283 1.00 86.62 100 GLU A C 1
ATOM 789 O O . GLU A 1 100 ? 14.374 3.810 -18.215 1.00 86.62 100 GLU A O 1
ATOM 794 N N . TYR A 1 101 ? 12.952 2.719 -16.853 1.00 88.31 101 TYR A N 1
ATOM 795 C CA . TYR A 1 101 ? 13.239 1.404 -17.415 1.00 88.31 101 TYR A CA 1
ATOM 796 C C . TYR A 1 101 ? 12.758 1.291 -18.865 1.00 88.31 101 TYR A C 1
ATOM 798 O O . TYR A 1 101 ? 13.515 0.835 -19.723 1.00 88.31 101 TYR A O 1
ATOM 806 N N . LYS A 1 102 ? 11.559 1.804 -19.171 1.00 89.38 102 LYS A N 1
ATOM 807 C CA . LYS A 1 102 ? 11.056 1.893 -20.549 1.00 89.38 102 LYS A CA 1
ATOM 808 C C . LYS A 1 102 ? 12.020 2.648 -21.473 1.00 89.38 102 LYS A C 1
ATOM 810 O O . LYS A 1 102 ? 12.409 2.116 -22.508 1.00 89.38 102 LYS A O 1
ATOM 815 N N . THR A 1 103 ? 12.464 3.841 -21.071 1.00 90.88 103 THR A N 1
ATOM 816 C CA . THR A 1 103 ? 13.415 4.650 -21.858 1.00 90.88 103 THR A CA 1
ATOM 817 C C . THR A 1 103 ? 14.737 3.908 -22.069 1.00 90.88 103 THR A C 1
ATOM 819 O O . THR A 1 103 ? 15.324 3.947 -23.150 1.00 90.88 103 THR A O 1
ATOM 822 N N . LEU A 1 104 ? 15.218 3.198 -21.044 1.00 88.88 104 LEU A N 1
ATOM 823 C CA . LEU A 1 104 ? 16.433 2.391 -21.137 1.00 88.88 104 LEU A CA 1
ATOM 824 C C . LEU A 1 104 ? 16.283 1.244 -22.148 1.00 88.88 104 LEU A C 1
ATOM 826 O O . LEU A 1 104 ? 17.208 0.996 -22.924 1.00 88.88 104 LEU A O 1
ATOM 830 N N . VAL A 1 105 ? 15.133 0.564 -22.162 1.00 89.88 105 VAL A N 1
ATOM 831 C CA . VAL A 1 105 ? 14.829 -0.511 -23.120 1.00 89.88 105 VAL A CA 1
ATOM 832 C C . VAL A 1 105 ? 14.742 0.028 -24.549 1.00 89.88 105 VAL A C 1
ATOM 834 O O . VAL A 1 105 ? 15.382 -0.536 -25.436 1.00 89.88 105 VAL A O 1
ATOM 837 N N . GLU A 1 106 ? 14.048 1.145 -24.768 1.00 92.38 106 GLU A N 1
ATOM 838 C CA . GLU A 1 106 ? 13.939 1.787 -26.087 1.00 92.38 106 GLU A CA 1
ATOM 839 C C . GLU A 1 106 ? 15.316 2.208 -26.625 1.00 92.38 106 GLU A C 1
ATOM 841 O O . GLU A 1 106 ? 15.684 1.897 -27.760 1.00 92.38 106 GLU A O 1
ATOM 846 N N . ASN A 1 107 ? 16.140 2.844 -25.786 1.00 91.62 107 ASN A N 1
ATOM 847 C CA . ASN A 1 107 ? 17.501 3.231 -26.162 1.00 91.62 107 ASN A CA 1
ATOM 848 C C . ASN A 1 107 ? 18.377 2.020 -26.509 1.00 91.62 107 ASN A C 1
ATOM 850 O O . ASN A 1 107 ? 19.183 2.085 -27.441 1.00 91.62 107 ASN A O 1
ATOM 854 N N . ARG A 1 108 ? 18.216 0.905 -25.786 1.00 88.06 108 ARG A N 1
ATOM 855 C CA . ARG A 1 108 ? 18.918 -0.354 -26.065 1.00 88.06 108 ARG A CA 1
ATOM 856 C C . ARG A 1 108 ? 18.525 -0.922 -27.425 1.00 88.06 108 ARG A C 1
ATOM 858 O O . ARG A 1 108 ? 19.399 -1.350 -28.176 1.00 88.06 108 ARG A O 1
ATOM 865 N N . GLU A 1 109 ? 17.234 -0.958 -27.730 1.00 92.81 109 GLU A N 1
ATOM 866 C CA . GLU A 1 109 ? 16.730 -1.479 -29.003 1.00 92.81 109 GLU A CA 1
ATOM 867 C C . GLU A 1 109 ? 17.231 -0.646 -30.180 1.00 92.81 109 GLU A C 1
ATOM 869 O O . GLU A 1 109 ? 17.778 -1.205 -31.134 1.00 92.81 109 GLU A O 1
ATOM 874 N N . ASN A 1 110 ? 17.169 0.681 -30.051 1.00 93.56 110 ASN A N 1
ATOM 875 C CA . ASN A 1 110 ? 17.722 1.603 -31.038 1.00 93.56 110 ASN A CA 1
ATOM 876 C C . ASN A 1 110 ? 19.222 1.358 -31.248 1.00 93.56 110 ASN A C 1
ATOM 878 O O . ASN A 1 110 ? 19.671 1.182 -32.380 1.00 93.56 110 ASN A O 1
ATOM 882 N N . PHE A 1 111 ? 20.007 1.283 -30.168 1.00 91.94 111 PHE A N 1
ATOM 883 C CA . PHE A 1 111 ? 21.446 1.024 -30.257 1.00 91.94 111 PHE A CA 1
ATOM 884 C C . PHE A 1 111 ? 21.756 -0.304 -30.964 1.00 91.94 111 PHE A C 1
ATOM 886 O O . PHE A 1 111 ? 22.610 -0.350 -31.851 1.00 91.94 111 PHE A O 1
ATOM 893 N N . ASN A 1 112 ? 21.036 -1.375 -30.626 1.00 90.88 112 ASN A N 1
ATOM 894 C CA . ASN A 1 112 ? 21.229 -2.685 -31.248 1.00 90.88 112 ASN A CA 1
ATOM 895 C C . ASN A 1 112 ? 20.907 -2.670 -32.750 1.00 90.88 112 ASN A C 1
ATOM 897 O O . ASN A 1 112 ? 21.638 -3.282 -33.532 1.00 90.88 112 ASN A O 1
ATOM 901 N N . GLN A 1 113 ? 19.863 -1.946 -33.169 1.00 91.62 113 GLN A N 1
ATOM 902 C CA . GLN A 1 113 ? 19.553 -1.757 -34.589 1.00 91.62 113 GLN A CA 1
ATOM 903 C C . GLN A 1 113 ? 20.683 -1.026 -35.324 1.00 91.62 113 GLN A C 1
ATOM 905 O O . GLN A 1 113 ? 21.096 -1.468 -36.398 1.00 91.62 113 GLN A O 1
ATOM 910 N N . TYR A 1 114 ? 21.235 0.039 -34.732 1.00 90.88 114 TYR A N 1
ATOM 911 C CA . TYR A 1 114 ? 22.376 0.757 -35.310 1.00 90.88 114 TYR A CA 1
ATOM 912 C C . TYR A 1 114 ? 23.613 -0.132 -35.451 1.00 90.88 114 TYR A C 1
ATOM 914 O O . TYR A 1 114 ? 24.251 -0.132 -36.504 1.00 90.88 114 TYR A O 1
ATOM 922 N N . VAL A 1 115 ? 23.944 -0.920 -34.425 1.00 90.44 115 VAL A N 1
ATOM 923 C CA . VAL A 1 115 ? 25.083 -1.850 -34.475 1.00 90.44 115 VAL A CA 1
ATOM 924 C C . VAL A 1 115 ? 24.888 -2.897 -35.573 1.00 90.44 115 VAL A C 1
ATOM 926 O O . VAL A 1 115 ? 25.816 -3.152 -36.343 1.00 90.44 115 VAL A O 1
ATOM 929 N N . PHE A 1 116 ? 23.685 -3.464 -35.694 1.00 89.94 116 PHE A N 1
ATOM 930 C CA . PHE A 1 116 ? 23.368 -4.431 -36.744 1.00 89.94 116 PHE A CA 1
ATOM 931 C C . PHE A 1 116 ? 23.501 -3.820 -38.147 1.00 89.94 116 PHE A C 1
ATOM 933 O O . PHE A 1 116 ? 24.118 -4.418 -39.029 1.00 89.94 116 PHE A O 1
ATOM 940 N N . PHE A 1 117 ? 22.981 -2.606 -38.339 1.00 90.88 117 PHE A N 1
ATOM 941 C CA . PHE A 1 117 ? 23.067 -1.878 -39.604 1.00 90.88 117 PHE A CA 1
ATOM 942 C C . PHE A 1 117 ? 24.512 -1.533 -39.997 1.00 90.88 117 PHE A C 1
ATOM 944 O O . PHE A 1 117 ? 24.913 -1.703 -41.147 1.00 90.88 117 PHE A O 1
ATOM 951 N N . LEU A 1 118 ? 25.336 -1.091 -39.047 1.00 90.19 118 LEU A N 1
ATOM 952 C CA . LEU A 1 118 ? 26.753 -0.829 -39.311 1.00 90.19 118 LEU A CA 1
ATOM 953 C C . LEU A 1 118 ? 27.516 -2.117 -39.638 1.00 90.19 118 LEU A C 1
ATOM 955 O O . LEU A 1 118 ? 28.352 -2.122 -40.543 1.00 90.19 118 LEU A O 1
ATOM 959 N N . GLY A 1 119 ? 27.206 -3.212 -38.940 1.00 89.88 119 GLY A N 1
ATOM 960 C CA . GLY A 1 119 ? 27.780 -4.527 -39.215 1.00 89.88 119 GLY A CA 1
ATOM 961 C C . GLY A 1 119 ? 27.441 -5.036 -40.618 1.00 89.88 119 GLY A C 1
ATOM 962 O O . GLY A 1 119 ? 28.332 -5.516 -41.325 1.00 89.88 119 GLY A O 1
ATOM 963 N N . SER A 1 120 ? 26.188 -4.882 -41.057 1.00 89.25 120 SER A N 1
ATOM 964 C CA . SER A 1 120 ? 25.773 -5.278 -42.407 1.00 89.25 120 SER A CA 1
ATOM 965 C C . SER A 1 120 ? 26.459 -4.429 -43.480 1.00 89.25 120 SER A C 1
ATOM 967 O O . SER A 1 120 ? 27.026 -4.990 -44.415 1.00 89.25 120 SER A O 1
ATOM 969 N N . LEU A 1 121 ? 26.534 -3.105 -43.298 1.00 88.50 121 LEU A N 1
ATOM 970 C CA . LEU A 1 121 ? 27.260 -2.205 -44.203 1.00 88.50 121 LEU A CA 1
ATOM 971 C C . LEU A 1 121 ? 28.745 -2.567 -44.331 1.00 88.50 121 LEU A C 1
ATOM 973 O O . LEU A 1 121 ? 29.288 -2.588 -45.439 1.00 88.50 121 LEU A O 1
ATOM 977 N N . TRP A 1 122 ? 29.409 -2.871 -43.214 1.00 86.19 122 TRP A N 1
ATOM 978 C CA . TRP A 1 122 ? 30.806 -3.305 -43.221 1.00 86.19 122 TRP A CA 1
ATOM 979 C C . TRP A 1 122 ? 30.989 -4.637 -43.949 1.00 86.19 122 TRP A C 1
ATOM 981 O O . TRP A 1 122 ? 31.913 -4.764 -44.755 1.00 86.19 122 TRP A O 1
ATOM 991 N N . SER A 1 123 ? 30.094 -5.601 -43.721 1.00 87.94 123 SER A N 1
ATOM 992 C CA . SER A 1 123 ? 30.110 -6.896 -44.406 1.00 87.94 123 SER A CA 1
ATOM 993 C C . SER A 1 123 ? 29.936 -6.740 -45.922 1.00 87.94 123 SER A C 1
ATOM 995 O O . SER A 1 123 ? 30.753 -7.247 -46.695 1.00 87.94 123 SER A O 1
ATOM 997 N N . THR A 1 124 ? 28.947 -5.952 -46.359 1.00 87.25 124 THR A N 1
ATOM 998 C CA . THR A 1 124 ? 28.712 -5.658 -47.780 1.00 87.25 124 THR A CA 1
ATOM 999 C C . THR A 1 124 ? 29.914 -4.962 -48.414 1.00 87.25 124 THR A C 1
ATOM 1001 O O . THR A 1 124 ? 30.357 -5.356 -49.493 1.00 87.25 124 THR A O 1
ATOM 1004 N N . ARG A 1 125 ? 30.502 -3.970 -47.733 1.00 89.00 125 ARG A N 1
ATOM 1005 C CA . ARG A 1 125 ? 31.699 -3.273 -48.222 1.00 89.00 125 ARG A CA 1
ATOM 1006 C C . ARG A 1 125 ? 32.890 -4.221 -48.370 1.00 89.00 125 ARG A C 1
ATOM 1008 O O . ARG A 1 125 ? 33.614 -4.142 -49.360 1.00 89.00 125 ARG A O 1
ATOM 1015 N N . PHE A 1 126 ? 33.096 -5.118 -47.409 1.00 87.25 126 PHE A N 1
ATOM 1016 C CA . PHE A 1 126 ? 34.184 -6.093 -47.459 1.00 87.25 126 PHE A CA 1
ATOM 1017 C C . PHE A 1 126 ? 34.002 -7.092 -48.609 1.00 87.25 126 PHE A C 1
ATOM 1019 O O . PHE A 1 126 ? 34.959 -7.404 -49.320 1.00 87.25 126 PHE A O 1
ATOM 1026 N N . TYR A 1 127 ? 32.766 -7.543 -48.838 1.00 85.00 127 TYR A N 1
ATOM 1027 C CA . TYR A 1 127 ? 32.422 -8.422 -49.952 1.00 85.00 127 TYR A CA 1
ATOM 1028 C C . TYR A 1 127 ? 32.668 -7.756 -51.315 1.00 85.00 127 TYR A C 1
ATOM 1030 O O . TYR A 1 127 ? 33.327 -8.346 -52.172 1.00 85.00 127 TYR A O 1
ATOM 1038 N N . LEU A 1 128 ? 32.234 -6.502 -51.490 1.00 86.81 128 LEU A N 1
ATOM 1039 C CA . LEU A 1 128 ? 32.479 -5.724 -52.712 1.00 86.81 128 LEU A CA 1
ATOM 1040 C C . LEU A 1 128 ? 33.979 -5.538 -52.982 1.00 86.81 128 LEU A C 1
ATOM 1042 O O . LEU A 1 128 ? 34.441 -5.831 -54.083 1.00 86.81 128 LEU A O 1
ATOM 1046 N N . MET A 1 129 ? 34.765 -5.173 -51.963 1.00 87.06 129 MET A N 1
ATOM 1047 C CA . MET A 1 129 ? 36.226 -5.067 -52.100 1.00 87.06 129 MET A CA 1
ATOM 1048 C C . MET A 1 129 ? 36.891 -6.409 -52.449 1.00 87.06 129 MET A C 1
ATOM 1050 O O . MET A 1 129 ? 37.925 -6.433 -53.117 1.00 87.06 129 MET A O 1
ATOM 1054 N N . SER A 1 130 ? 36.336 -7.541 -52.001 1.00 84.31 130 SER A N 1
ATOM 1055 C CA . SER A 1 130 ? 36.841 -8.870 -52.369 1.00 84.31 130 SER A CA 1
ATOM 1056 C C . SER A 1 130 ? 36.554 -9.211 -53.834 1.00 84.31 130 SER A C 1
ATOM 1058 O O . SER A 1 130 ? 37.430 -9.753 -54.508 1.00 84.31 130 SER A O 1
ATOM 1060 N N . LEU A 1 131 ? 35.366 -8.866 -54.341 1.00 83.31 131 LEU A N 1
ATOM 1061 C CA . LEU A 1 131 ? 35.011 -9.044 -55.752 1.00 83.31 131 LEU A CA 1
ATOM 1062 C C . LEU A 1 131 ? 35.882 -8.181 -56.673 1.00 83.31 131 LEU A C 1
ATOM 1064 O O . LEU A 1 131 ? 36.387 -8.681 -57.676 1.00 83.31 131 LEU A O 1
ATOM 1068 N N . GLU A 1 132 ? 36.133 -6.923 -56.305 1.00 83.75 132 GLU A N 1
ATOM 1069 C CA . GLU A 1 132 ? 37.020 -6.024 -57.058 1.00 83.75 132 GLU A CA 1
ATOM 1070 C C . GLU A 1 132 ? 38.456 -6.555 -57.166 1.00 83.75 132 GLU A C 1
ATOM 1072 O O . GLU A 1 132 ? 39.103 -6.365 -58.193 1.00 83.75 132 GLU A O 1
ATOM 1077 N N . ARG A 1 133 ? 38.960 -7.245 -56.133 1.00 78.69 133 ARG A N 1
ATOM 1078 C CA . ARG A 1 133 ? 40.284 -7.890 -56.181 1.00 78.69 133 ARG A CA 1
ATOM 1079 C C . ARG A 1 133 ? 40.320 -9.159 -57.026 1.00 78.69 133 ARG A C 1
ATOM 1081 O O . ARG A 1 133 ? 41.389 -9.501 -57.501 1.00 78.69 133 ARG A O 1
ATOM 1088 N N . LYS A 1 134 ? 39.203 -9.880 -57.160 1.00 77.38 134 LYS A N 1
ATOM 1089 C CA . LYS A 1 134 ? 39.125 -11.109 -57.972 1.00 77.38 134 LYS A CA 1
ATOM 1090 C C . LYS A 1 134 ? 38.946 -10.828 -59.465 1.00 77.38 134 LYS A C 1
ATOM 1092 O O . LYS A 1 134 ? 39.257 -11.693 -60.272 1.00 77.38 134 LYS A O 1
ATOM 1097 N N . ASN A 1 135 ? 38.429 -9.650 -59.811 1.00 70.06 135 ASN A N 1
ATOM 1098 C CA . ASN A 1 135 ? 38.216 -9.203 -61.191 1.00 70.06 135 ASN A CA 1
ATOM 1099 C C . ASN A 1 135 ? 39.374 -8.342 -61.744 1.00 70.06 135 ASN A C 1
ATOM 1101 O O . ASN A 1 135 ? 39.233 -7.763 -62.821 1.00 70.06 135 ASN A O 1
ATOM 1105 N N . LYS A 1 136 ? 40.490 -8.234 -61.012 1.00 60.09 136 LYS A N 1
ATOM 1106 C CA . LYS A 1 136 ? 41.772 -7.666 -61.458 1.00 60.09 136 LYS A CA 1
ATOM 1107 C C . LYS A 1 136 ? 42.796 -8.781 -61.588 1.00 60.09 136 LYS A C 1
ATOM 1109 O O . LYS A 1 136 ? 43.640 -8.662 -62.499 1.00 60.09 136 LYS A O 1
#

Foldseek 3Di:
DVVLVVVLVVLVVVLVVLLCVLDVDVVCVVVVPSAQDQCNDPLSVVLVVLVVCLVVDDPVCNVVSVVSSVVSVVVVVVSRVVSVVSSVVSVVSVCCVVPVVVVVVVVVVVVVVVVVVVVVVVVVVVVVVVVVVVVD

Secondary structure (DSSP, 8-state):
-HHHHHHHHHHHHHHHHHHHHH---HHHHHTS-----TTTSHHHHHHHHHHHHHTTS-HHHHHHHHHHHHHHHHHHHHHHHHHHHHHHHHHHHHHIIIIIIHHHHHHHHHHHHHHHHHHHHHHHHHHHHHHHHH--